Protein AF-A0A523M949-F1 (afdb_monomer_lite)

Foldseek 3Di:
DVLVVLVVVLVVQVVCVVVPNHGPLVSNLVSLVCCLVCCVVPVLVVVVVVLVVVVVVDDDPVVVVVSVVVNVVSVVSNVVSVVSNVVSVCVVVVPPD

Radius of gyration: 16.92 Å; chains: 1; bounding box: 32×26×53 Å

pLDDT: mean 88.95, std 10.42, range [44.06, 97.88]

Secondary structure (DSSP, 8-state):
-HHHHHHHHHHHHHHHHTTTPPP-HHHHHHHHHHHHHHIIIIIHHHHHHHHHHHHHTT--HHHHHHHHHHHHHHHHHHHHHHHHHHHHHHHHHH---

Structure (mmCIF, N/CA/C/O backbone):
data_AF-A0A523M949-F1
#
_entry.id   AF-A0A523M949-F1
#
loop_
_atom_site.group_PDB
_atom_site.id
_atom_site.type_symbol
_atom_site.label_atom_id
_atom_site.label_alt_id
_atom_site.label_comp_id
_atom_site.label_asym_id
_atom_site.label_entity_id
_atom_site.label_seq_id
_atom_site.pdbx_PDB_ins_code
_atom_site.Cartn_x
_atom_site.Cartn_y
_atom_site.Cartn_z
_atom_site.occupancy
_atom_site.B_iso_or_equiv
_atom_site.auth_seq_id
_atom_site.auth_comp_id
_atom_site.auth_asym_id
_atom_site.auth_atom_id
_atom_site.pdbx_PDB_model_num
ATOM 1 N N . MET A 1 1 ? -9.536 4.933 -10.562 1.00 58.59 1 MET A N 1
ATOM 2 C CA . MET A 1 1 ? -9.490 3.528 -10.088 1.00 58.59 1 MET A CA 1
ATOM 3 C C . MET A 1 1 ? -10.201 3.374 -8.747 1.00 58.59 1 MET A C 1
ATOM 5 O O . MET A 1 1 ? -10.214 4.326 -7.978 1.00 58.59 1 MET A O 1
ATOM 9 N N . ARG A 1 2 ? -10.776 2.194 -8.460 1.00 81.12 2 ARG A N 1
ATOM 10 C CA . ARG A 1 2 ? -11.479 1.905 -7.191 1.00 81.12 2 ARG A CA 1
ATOM 11 C C . ARG A 1 2 ? -10.544 1.942 -5.973 1.00 81.12 2 ARG A C 1
ATOM 13 O O . ARG A 1 2 ? -10.914 2.543 -4.973 1.00 81.12 2 ARG A O 1
ATOM 20 N N . LEU A 1 3 ? -9.315 1.432 -6.105 1.00 86.38 3 LEU A N 1
ATOM 21 C CA . LEU A 1 3 ? -8.297 1.463 -5.045 1.00 86.38 3 LEU A CA 1
ATOM 22 C C . LEU A 1 3 ? -7.967 2.894 -4.591 1.00 86.38 3 LEU A C 1
ATOM 24 O O . LEU A 1 3 ? -8.003 3.179 -3.405 1.00 86.38 3 LEU A O 1
ATOM 28 N N . ALA A 1 4 ? -7.786 3.831 -5.525 1.00 88.12 4 ALA A N 1
ATOM 29 C CA . ALA A 1 4 ? -7.525 5.235 -5.192 1.00 88.12 4 ALA A CA 1
ATOM 30 C C . ALA A 1 4 ? -8.660 5.906 -4.391 1.00 88.12 4 ALA A C 1
ATOM 32 O O . ALA A 1 4 ? -8.406 6.843 -3.643 1.00 88.12 4 ALA A O 1
ATOM 33 N N . ARG A 1 5 ? -9.918 5.457 -4.542 1.00 90.44 5 ARG A N 1
ATOM 34 C CA . ARG A 1 5 ? -11.017 5.944 -3.687 1.00 90.44 5 ARG A CA 1
ATOM 35 C C . ARG A 1 5 ? -10.869 5.416 -2.265 1.00 90.44 5 ARG A C 1
ATOM 37 O O . ARG A 1 5 ? -11.052 6.193 -1.343 1.00 90.44 5 ARG A O 1
ATOM 44 N N . VAL A 1 6 ? -10.521 4.140 -2.109 1.00 91.69 6 VAL A N 1
ATOM 45 C CA . VAL A 1 6 ? -10.292 3.518 -0.797 1.00 91.69 6 VAL A CA 1
ATOM 46 C C . VAL A 1 6 ? -9.098 4.157 -0.088 1.00 91.69 6 VAL A C 1
ATOM 48 O O . VAL A 1 6 ? -9.218 4.516 1.075 1.00 91.69 6 VAL A O 1
ATOM 51 N N . MET A 1 7 ? -7.998 4.412 -0.805 1.00 91.69 7 MET A N 1
ATOM 52 C CA . MET A 1 7 ? -6.819 5.077 -0.236 1.00 91.69 7 MET A CA 1
ATOM 53 C C . MET A 1 7 ? -7.124 6.483 0.291 1.00 91.69 7 MET A C 1
ATOM 55 O O . MET A 1 7 ? -6.600 6.855 1.329 1.00 91.69 7 MET A O 1
ATOM 59 N N . ARG A 1 8 ? -8.018 7.239 -0.362 1.00 93.50 8 ARG A N 1
ATOM 60 C CA . ARG A 1 8 ? -8.462 8.545 0.158 1.00 93.50 8 ARG A CA 1
ATOM 61 C C . ARG A 1 8 ? -9.281 8.442 1.441 1.00 93.50 8 ARG A C 1
ATOM 63 O O . ARG A 1 8 ? -9.259 9.362 2.246 1.00 93.50 8 ARG A O 1
ATOM 70 N N . VAL A 1 9 ? -10.040 7.358 1.612 1.00 90.50 9 VAL A N 1
ATOM 71 C CA . VAL A 1 9 ? -10.750 7.118 2.875 1.00 90.50 9 VAL A CA 1
ATOM 72 C C . VAL A 1 9 ? -9.744 6.738 3.958 1.00 90.50 9 VAL A C 1
ATOM 74 O O . VAL A 1 9 ? -9.803 7.306 5.036 1.00 90.50 9 VAL A O 1
ATOM 77 N N . LEU A 1 10 ? -8.780 5.861 3.650 1.00 90.25 10 LEU A N 1
ATOM 78 C CA . LEU A 1 10 ? -7.699 5.511 4.576 1.00 90.25 10 LEU A CA 1
ATOM 79 C C . LEU A 1 10 ? -6.929 6.748 5.052 1.00 90.25 10 LEU A C 1
ATOM 81 O O . LEU A 1 10 ? -6.723 6.907 6.246 1.00 90.25 10 LEU A O 1
ATOM 85 N N . GLU A 1 11 ? -6.534 7.622 4.125 1.00 90.88 11 GLU A N 1
ATOM 86 C CA . GLU A 1 11 ? -5.836 8.879 4.420 1.00 90.88 11 GLU A CA 1
ATOM 87 C C . GLU A 1 11 ? -6.650 9.756 5.377 1.00 90.88 11 GLU A C 1
ATOM 89 O O . GLU A 1 11 ? -6.147 10.137 6.427 1.00 90.88 11 GLU A O 1
ATOM 94 N N . ARG A 1 12 ? -7.946 9.956 5.095 1.00 89.06 12 ARG A N 1
ATOM 95 C CA . ARG A 1 12 ? -8.847 10.694 5.990 1.00 89.06 12 ARG A CA 1
ATOM 96 C C . ARG A 1 12 ? -8.914 10.086 7.395 1.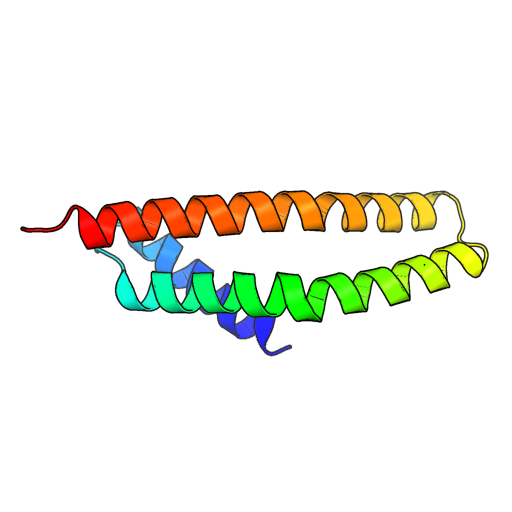00 89.06 12 ARG A C 1
ATOM 98 O O . ARG A 1 12 ? -8.871 10.828 8.368 1.00 89.06 12 ARG A O 1
ATOM 105 N N . GLU A 1 13 ? -9.080 8.769 7.516 1.00 87.50 13 GLU A N 1
ATOM 106 C CA . GLU A 1 13 ? -9.170 8.116 8.832 1.00 87.50 13 GLU A CA 1
ATOM 107 C C . GLU A 1 13 ? -7.843 8.199 9.604 1.00 87.50 13 GLU A C 1
ATOM 109 O O . GLU A 1 13 ? -7.840 8.358 10.823 1.00 87.50 13 GLU A O 1
ATOM 114 N N . VAL A 1 14 ? -6.708 8.138 8.901 1.00 84.88 14 VAL A N 1
ATOM 115 C CA . VAL A 1 14 ? -5.383 8.338 9.503 1.00 84.88 14 VAL A CA 1
ATOM 116 C C . VAL A 1 14 ? -5.190 9.785 9.957 1.00 84.88 14 VAL A C 1
ATOM 118 O O . VAL A 1 14 ? -4.632 10.006 11.028 1.00 84.88 14 VAL A O 1
ATOM 121 N N . ASP A 1 15 ? -5.688 10.768 9.211 1.00 86.38 15 ASP A N 1
ATOM 122 C CA . ASP A 1 15 ? -5.622 12.172 9.626 1.00 86.38 15 ASP A CA 1
ATOM 123 C C . ASP A 1 15 ? -6.412 12.424 10.922 1.00 86.38 15 ASP A C 1
ATOM 125 O O . ASP A 1 15 ? -5.972 13.205 11.769 1.00 86.38 15 ASP A O 1
ATOM 129 N N . LEU A 1 16 ? -7.541 11.728 11.122 1.00 82.69 16 LEU A N 1
ATOM 130 C CA . LEU A 1 16 ? -8.347 11.833 12.346 1.00 82.69 16 LEU A CA 1
ATOM 131 C C . LEU A 1 16 ? -7.589 11.356 13.596 1.00 82.69 16 LEU A C 1
ATOM 133 O O . LEU A 1 16 ? -7.682 12.007 14.637 1.00 82.69 16 LEU A O 1
ATOM 137 N N . LEU A 1 17 ? -6.742 10.322 13.483 1.00 75.88 17 LEU A N 1
ATOM 138 C CA . LEU A 1 17 ? -5.851 9.903 14.580 1.00 75.88 17 LEU A CA 1
ATOM 139 C C . LEU A 1 17 ? -4.958 11.049 15.079 1.00 75.88 17 LEU A C 1
ATOM 141 O O . LEU A 1 17 ? -4.654 11.123 16.269 1.00 75.88 17 LEU A O 1
ATOM 145 N N . GLY A 1 18 ? -4.521 11.937 14.180 1.00 69.81 18 GLY A N 1
ATOM 146 C CA . GLY A 1 18 ? -3.603 13.033 14.492 1.00 69.81 18 GLY A CA 1
ATOM 147 C C . GLY A 1 18 ? -4.224 14.176 15.302 1.00 69.81 18 GLY A C 1
ATOM 148 O O . GLY A 1 18 ? -3.487 14.952 15.910 1.00 69.81 18 GLY A O 1
ATOM 149 N N . VAL A 1 19 ? -5.556 14.280 15.336 1.00 76.69 19 VAL A N 1
ATOM 150 C CA . VAL A 1 19 ? -6.293 15.356 16.026 1.00 76.69 19 VAL A CA 1
ATOM 151 C C . VAL A 1 19 ? -6.934 14.924 17.349 1.00 76.69 19 VAL A C 1
ATOM 153 O O . VAL A 1 19 ? -7.549 15.747 18.022 1.00 76.69 19 VAL A O 1
ATOM 156 N N . GLY A 1 20 ? -6.734 13.673 17.776 1.00 64.94 20 GLY A N 1
ATOM 157 C CA . GLY A 1 20 ? -7.229 13.159 19.059 1.00 64.94 20 GLY A CA 1
ATOM 158 C C . GLY A 1 20 ? -8.684 12.682 19.039 1.00 64.94 20 GLY A C 1
ATOM 159 O O . GLY A 1 20 ? -9.163 12.188 20.059 1.00 64.94 20 GLY A O 1
ATOM 160 N N . ASP A 1 21 ? -9.358 12.767 17.888 1.00 66.50 21 ASP A N 1
ATOM 161 C CA . ASP A 1 21 ? -10.579 12.006 17.635 1.00 66.50 21 ASP A CA 1
ATOM 162 C C . ASP A 1 21 ? -10.181 10.558 17.323 1.00 66.50 21 ASP A C 1
ATOM 164 O O . ASP A 1 21 ? -9.358 10.287 16.448 1.00 66.50 21 ASP A O 1
ATOM 168 N N . GLY A 1 22 ? -10.738 9.603 18.069 1.00 71.19 22 GLY A N 1
ATOM 169 C CA . GLY A 1 22 ? -10.519 8.187 17.783 1.00 71.19 22 GLY A CA 1
ATOM 170 C C . GLY A 1 22 ? -11.091 7.853 16.401 1.00 71.19 22 GLY A C 1
ATOM 171 O O . GLY A 1 22 ? -12.276 8.114 16.179 1.00 71.19 22 GLY A O 1
ATOM 172 N N . PRO A 1 23 ? -10.304 7.298 15.463 1.00 78.94 23 PRO A N 1
ATOM 173 C CA . PRO A 1 23 ? -10.835 6.883 14.174 1.00 78.94 23 PRO A CA 1
ATOM 174 C C . PRO A 1 23 ? -11.813 5.723 14.361 1.00 78.94 23 PRO A C 1
ATOM 176 O O . PRO A 1 23 ? -11.803 5.019 15.376 1.00 78.94 23 PRO A O 1
ATOM 179 N N . ASP A 1 24 ? -12.612 5.460 13.333 1.00 86.50 24 ASP A N 1
ATOM 180 C CA . ASP A 1 24 ? -13.407 4.239 13.280 1.00 86.50 24 ASP A CA 1
ATOM 181 C C . ASP A 1 24 ? -12.464 3.043 13.036 1.00 86.50 24 ASP A C 1
ATOM 183 O O . ASP A 1 24 ? -12.112 2.710 11.902 1.00 86.50 24 ASP A O 1
ATOM 187 N N . TYR A 1 25 ? -11.978 2.427 14.121 1.00 84.94 25 TYR A N 1
ATOM 188 C CA . TYR A 1 25 ? -11.048 1.294 14.061 1.00 84.94 25 TYR A CA 1
ATOM 189 C C . TYR A 1 25 ? -11.602 0.091 13.275 1.00 84.94 25 TYR A C 1
ATOM 191 O O . TYR A 1 25 ? -10.848 -0.470 12.476 1.00 84.94 25 TYR A O 1
ATOM 199 N N . PRO A 1 26 ? -12.885 -0.304 13.419 1.00 88.88 26 PRO A N 1
ATOM 200 C CA . PRO A 1 26 ? -13.496 -1.296 12.534 1.00 88.88 26 PRO A CA 1
ATOM 201 C C . PRO A 1 26 ? -13.445 -0.916 11.047 1.00 88.88 26 PRO A C 1
ATOM 203 O O . PRO A 1 26 ? -13.117 -1.761 10.208 1.00 88.88 26 PRO A O 1
ATOM 206 N N . LEU A 1 27 ? -13.728 0.344 10.697 1.00 89.88 27 LEU A N 1
ATOM 207 C CA . LEU A 1 27 ? -13.617 0.823 9.317 1.00 89.88 27 LEU A CA 1
ATOM 208 C C . LEU A 1 27 ? -12.165 0.784 8.822 1.00 89.88 27 LEU A C 1
ATOM 210 O O . LEU A 1 27 ? -11.911 0.306 7.715 1.00 89.88 27 LEU A O 1
ATOM 214 N N . LEU A 1 28 ? -11.210 1.239 9.636 1.00 89.88 28 LEU A N 1
ATOM 215 C CA . LEU A 1 28 ? -9.779 1.165 9.337 1.00 89.88 28 LEU A CA 1
ATOM 216 C C . LEU A 1 28 ? -9.331 -0.280 9.087 1.00 89.88 28 LEU A C 1
ATOM 218 O O . LEU A 1 28 ? -8.652 -0.537 8.092 1.00 89.88 28 LEU A O 1
ATOM 222 N N . ALA A 1 29 ? -9.750 -1.226 9.930 1.00 90.81 29 ALA A N 1
ATOM 223 C CA . ALA A 1 29 ? -9.453 -2.647 9.758 1.00 90.81 29 ALA A CA 1
ATOM 224 C C . ALA A 1 29 ? -9.993 -3.170 8.419 1.00 90.81 29 ALA A C 1
ATOM 226 O O . ALA A 1 29 ? -9.246 -3.761 7.638 1.00 90.81 29 ALA A O 1
ATOM 227 N N . ALA A 1 30 ? -11.257 -2.877 8.094 1.00 92.44 30 ALA A N 1
ATOM 228 C CA . ALA A 1 30 ? -11.876 -3.300 6.839 1.00 92.44 30 ALA A CA 1
ATOM 229 C C . ALA A 1 30 ? -11.188 -2.697 5.600 1.00 92.44 30 ALA A C 1
ATOM 231 O O . ALA A 1 30 ? -11.014 -3.373 4.582 1.00 92.44 30 ALA A O 1
ATOM 232 N N . ILE A 1 31 ? -10.778 -1.429 5.677 1.00 93.06 31 ILE A N 1
ATOM 233 C CA . ILE A 1 31 ? -10.049 -0.745 4.605 1.00 93.06 31 ILE A CA 1
ATOM 234 C C . ILE A 1 31 ? -8.675 -1.383 4.393 1.00 93.06 31 ILE A C 1
ATOM 236 O O . ILE A 1 31 ? -8.315 -1.687 3.254 1.00 93.06 31 ILE A O 1
ATOM 240 N N . VAL A 1 32 ? -7.910 -1.587 5.467 1.00 92.81 32 VAL A N 1
ATOM 241 C CA . VAL A 1 32 ? -6.559 -2.157 5.390 1.00 92.81 32 VAL A CA 1
ATOM 242 C C . VAL A 1 32 ? -6.609 -3.615 4.934 1.00 92.81 32 VAL A C 1
ATOM 244 O O . VAL A 1 32 ? -5.791 -4.004 4.098 1.00 92.81 32 VAL A O 1
ATOM 247 N N . GLU A 1 33 ? -7.597 -4.393 5.387 1.00 93.12 33 GLU A N 1
ATOM 248 C CA . GLU A 1 33 ? -7.857 -5.741 4.872 1.00 93.12 33 GLU A CA 1
ATOM 249 C C . GLU A 1 33 ? -8.101 -5.699 3.364 1.00 93.12 33 GLU A C 1
ATOM 251 O O . GLU A 1 33 ? -7.392 -6.359 2.609 1.00 93.12 33 GLU A O 1
ATOM 256 N N . TYR A 1 34 ? -9.036 -4.862 2.903 1.00 92.88 34 TYR A N 1
ATOM 257 C CA . TYR A 1 34 ? -9.332 -4.737 1.477 1.00 92.88 34 TYR A CA 1
ATOM 258 C C . TYR A 1 34 ? -8.086 -4.378 0.661 1.00 92.88 34 TYR A C 1
ATOM 260 O O . TYR A 1 34 ? -7.842 -4.988 -0.383 1.00 92.88 34 TYR A O 1
ATOM 268 N N . VAL A 1 35 ? -7.301 -3.392 1.115 1.00 91.88 35 VAL A N 1
ATOM 269 C CA . VAL A 1 35 ? -6.073 -2.973 0.427 1.00 91.88 35 VAL A CA 1
ATOM 270 C C . VAL A 1 35 ? -5.104 -4.145 0.340 1.00 91.88 35 VAL A C 1
ATOM 272 O O . VAL A 1 35 ? -4.636 -4.428 -0.757 1.00 91.88 35 VAL A O 1
ATOM 275 N N . ARG A 1 36 ? -4.866 -4.871 1.437 1.00 91.88 36 ARG A N 1
ATOM 276 C CA . ARG A 1 36 ? -3.963 -6.026 1.456 1.00 91.88 36 ARG A CA 1
ATOM 277 C C . ARG A 1 36 ? -4.444 -7.135 0.524 1.00 91.88 36 ARG A C 1
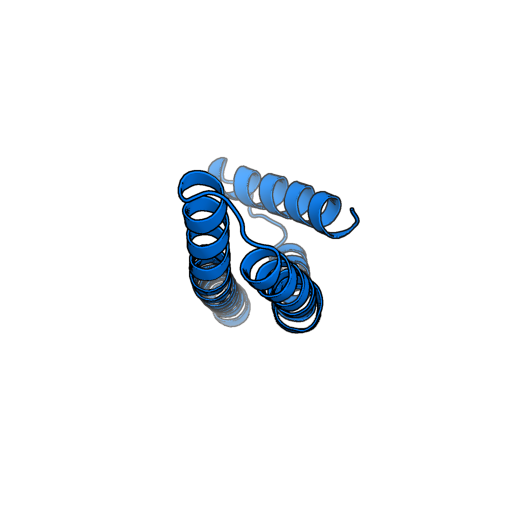ATOM 279 O O . ARG A 1 36 ? -3.700 -7.569 -0.347 1.00 91.88 36 ARG A O 1
ATOM 286 N N . THR A 1 37 ? -5.692 -7.583 0.654 1.00 92.25 37 THR A N 1
ATOM 287 C CA . THR A 1 37 ? -6.201 -8.711 -0.139 1.00 92.25 37 THR A CA 1
ATOM 288 C C . THR A 1 37 ? -6.241 -8.373 -1.625 1.00 92.25 37 THR A C 1
ATOM 290 O O . THR A 1 37 ? -5.800 -9.165 -2.455 1.00 92.25 37 THR A O 1
ATOM 293 N N . TYR A 1 38 ? -6.763 -7.198 -1.986 1.00 92.88 38 TYR A N 1
ATOM 294 C CA . TYR A 1 38 ? -6.895 -6.815 -3.388 1.00 92.88 38 TYR A CA 1
ATOM 295 C C . TYR A 1 38 ? -5.548 -6.434 -4.012 1.00 92.88 38 TYR A C 1
ATOM 297 O O . TYR A 1 38 ? -5.268 -6.842 -5.143 1.00 92.88 38 TYR A O 1
ATOM 305 N N . ALA A 1 39 ? -4.712 -5.651 -3.320 1.00 91.88 39 ALA A N 1
ATOM 306 C CA . ALA A 1 39 ? -3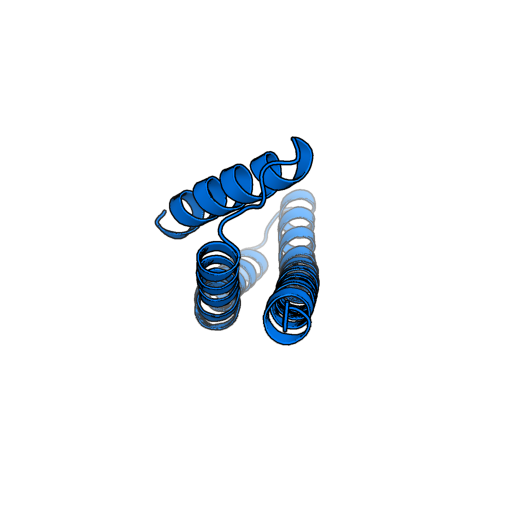.448 -5.205 -3.893 1.00 91.88 39 ALA A CA 1
ATOM 307 C C . ALA A 1 39 ? -2.482 -6.379 -4.091 1.00 91.88 39 ALA A C 1
ATOM 309 O O . ALA A 1 39 ? -1.967 -6.554 -5.195 1.00 91.88 39 ALA A O 1
ATOM 310 N N . ASP A 1 40 ? -2.331 -7.231 -3.074 1.00 92.00 40 ASP A N 1
ATOM 311 C CA . ASP A 1 40 ? -1.363 -8.329 -3.087 1.00 92.00 40 ASP A CA 1
ATOM 312 C C . ASP A 1 40 ? -1.784 -9.462 -4.029 1.00 92.00 40 ASP A C 1
ATOM 314 O O . ASP A 1 40 ? -0.941 -10.045 -4.708 1.00 92.00 40 ASP A O 1
ATOM 318 N N . ALA A 1 41 ? -3.083 -9.781 -4.097 1.00 91.81 41 ALA A N 1
ATOM 319 C CA . ALA A 1 41 ? -3.562 -10.903 -4.906 1.00 91.81 41 ALA A CA 1
ATOM 320 C C . ALA A 1 41 ? -3.901 -10.520 -6.354 1.00 91.81 41 ALA A C 1
ATOM 322 O O . ALA A 1 41 ? -3.894 -11.386 -7.231 1.00 91.81 41 ALA A O 1
ATOM 323 N N . VAL A 1 42 ? -4.235 -9.250 -6.620 1.00 92.56 42 VAL A N 1
ATOM 324 C CA . VAL A 1 42 ? -4.760 -8.827 -7.929 1.00 92.56 42 VAL A CA 1
ATOM 325 C C . VAL A 1 42 ? -3.945 -7.696 -8.540 1.00 92.56 42 VAL A C 1
ATOM 327 O O . VAL A 1 42 ? -3.479 -7.835 -9.672 1.00 92.56 42 VAL A O 1
ATOM 330 N N . HIS A 1 43 ? -3.775 -6.576 -7.837 1.00 91.50 43 HIS A N 1
ATOM 331 C CA . HIS A 1 43 ? -3.166 -5.379 -8.424 1.00 91.50 43 HIS A CA 1
ATOM 332 C C . HIS A 1 43 ? -1.679 -5.566 -8.745 1.00 91.50 43 HIS A C 1
ATOM 334 O O . HIS A 1 43 ? -1.321 -5.462 -9.918 1.00 91.50 43 HIS A O 1
ATOM 340 N N . HIS A 1 44 ? -0.847 -5.893 -7.749 1.00 93.94 44 HIS A N 1
ATOM 341 C CA . HIS A 1 44 ? 0.597 -6.053 -7.941 1.00 93.94 44 HIS A CA 1
ATOM 342 C C . HIS A 1 44 ? 0.910 -7.161 -8.959 1.00 93.94 44 HIS A C 1
ATOM 344 O O . HIS A 1 44 ? 1.590 -6.868 -9.939 1.00 93.94 44 HIS A O 1
ATOM 350 N N . PRO A 1 45 ? 0.304 -8.369 -8.894 1.00 95.31 45 PRO A N 1
ATOM 351 C CA . PRO A 1 45 ? 0.564 -9.403 -9.901 1.00 95.31 45 PRO A CA 1
ATOM 352 C C . PRO A 1 45 ? 0.160 -9.004 -11.328 1.00 95.31 45 PRO A C 1
ATOM 354 O O . PRO A 1 45 ? 0.679 -9.549 -12.305 1.00 95.31 45 PRO A O 1
ATOM 357 N N . THR A 1 46 ? -0.806 -8.092 -11.474 1.00 94.88 46 THR A N 1
ATOM 358 C CA . THR A 1 46 ? -1.193 -7.557 -12.785 1.00 94.88 46 THR A CA 1
ATOM 359 C C . THR A 1 46 ? -0.149 -6.570 -13.298 1.00 94.88 46 THR A C 1
ATOM 361 O O . THR A 1 46 ? 0.241 -6.655 -14.463 1.00 94.88 46 THR A O 1
ATOM 364 N N . GLU A 1 47 ? 0.321 -5.658 -12.447 1.00 95.50 47 GLU A N 1
ATOM 365 C CA . GLU A 1 47 ? 1.372 -4.697 -12.791 1.00 95.50 47 GLU A CA 1
ATOM 366 C C . GLU A 1 47 ? 2.704 -5.387 -13.088 1.00 95.50 47 GLU A C 1
ATOM 368 O O . GLU A 1 47 ? 3.333 -5.061 -14.091 1.00 95.50 47 GLU A O 1
ATOM 373 N N . ASP A 1 48 ? 3.075 -6.412 -12.322 1.00 95.94 48 ASP A N 1
ATOM 374 C CA . ASP A 1 48 ? 4.304 -7.187 -12.520 1.00 95.94 48 ASP A CA 1
ATOM 375 C C . ASP A 1 48 ? 4.374 -7.808 -13.915 1.00 95.94 48 ASP A C 1
ATOM 377 O O . ASP A 1 48 ? 5.405 -7.743 -14.582 1.00 95.94 48 ASP A O 1
ATOM 381 N N . LYS A 1 49 ? 3.255 -8.345 -14.418 1.00 96.81 49 LYS A N 1
ATOM 382 C CA . LYS A 1 49 ? 3.171 -8.879 -15.790 1.00 96.81 49 LYS A CA 1
ATOM 383 C C . LYS A 1 49 ? 3.339 -7.788 -16.846 1.00 96.81 49 LYS A C 1
ATOM 385 O O . LYS A 1 49 ? 3.901 -8.033 -17.915 1.00 96.81 49 LYS A O 1
ATOM 390 N N . VAL A 1 50 ? 2.825 -6.586 -16.582 1.00 96.00 50 VAL A N 1
ATOM 391 C CA . VAL A 1 50 ? 3.003 -5.436 -17.478 1.00 96.00 50 VAL A CA 1
ATOM 392 C C . VAL A 1 50 ? 4.461 -4.983 -17.459 1.00 96.00 50 VAL A C 1
ATOM 394 O O . VAL A 1 50 ? 5.035 -4.775 -18.528 1.00 96.00 50 VAL A O 1
ATOM 397 N N . PHE A 1 51 ? 5.071 -4.886 -16.279 1.00 96.44 51 PHE A N 1
ATOM 398 C CA . PHE A 1 51 ? 6.476 -4.538 -16.102 1.00 96.44 51 PHE A CA 1
ATOM 399 C C . PHE A 1 51 ? 7.407 -5.542 -16.774 1.00 96.44 51 PHE A C 1
ATOM 401 O O . PHE A 1 51 ? 8.279 -5.125 -17.534 1.00 96.44 51 PHE A O 1
ATOM 408 N N . ASP A 1 52 ? 7.166 -6.841 -16.607 1.00 95.94 52 ASP 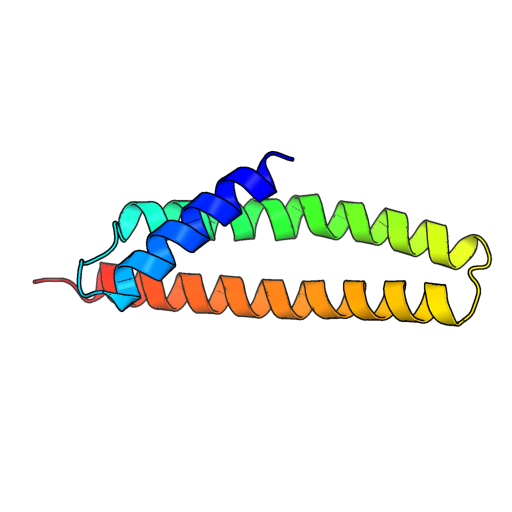A N 1
ATOM 409 C CA . ASP A 1 52 ? 7.910 -7.893 -17.297 1.00 95.94 52 ASP A CA 1
ATOM 410 C C . ASP A 1 52 ? 7.843 -7.711 -18.820 1.00 95.94 52 ASP A C 1
ATOM 412 O O . ASP A 1 52 ? 8.866 -7.641 -19.508 1.00 95.94 52 ASP A O 1
ATOM 416 N N . ARG A 1 53 ? 6.641 -7.490 -19.364 1.00 96.31 53 ARG A N 1
ATOM 417 C CA . ARG A 1 53 ? 6.475 -7.226 -20.798 1.00 96.31 53 ARG A CA 1
ATOM 418 C C . ARG A 1 53 ? 7.184 -5.950 -21.252 1.00 96.31 53 ARG A C 1
ATOM 420 O O . ARG A 1 53 ? 7.681 -5.912 -22.378 1.00 96.31 53 ARG A O 1
ATOM 427 N N . LEU A 1 54 ? 7.203 -4.898 -20.436 1.00 96.12 54 LEU A N 1
ATOM 428 C CA . LEU A 1 54 ? 7.915 -3.661 -20.759 1.00 96.12 54 LEU A CA 1
ATOM 429 C C . LEU A 1 54 ? 9.427 -3.900 -20.804 1.00 96.12 54 LEU A C 1
ATOM 431 O O . LEU A 1 54 ? 10.059 -3.504 -21.781 1.00 96.12 54 LEU A O 1
ATOM 435 N N . LEU A 1 55 ? 9.995 -4.618 -19.831 1.00 95.88 55 LEU A N 1
ATOM 436 C CA . LEU A 1 55 ? 11.421 -4.965 -19.808 1.00 95.88 55 LEU A CA 1
ATOM 437 C C . LEU A 1 55 ? 11.854 -5.715 -21.079 1.00 95.88 55 LEU A C 1
ATOM 439 O O . LEU A 1 55 ? 12.900 -5.400 -21.650 1.00 95.88 55 LEU A O 1
ATOM 443 N N . HIS A 1 56 ? 11.012 -6.619 -21.584 1.00 95.88 56 HIS A N 1
ATOM 444 C CA . HIS A 1 56 ? 11.254 -7.358 -22.828 1.00 95.88 56 HIS A CA 1
ATOM 445 C C . HIS A 1 56 ? 11.149 -6.508 -24.109 1.00 95.88 56 HIS A C 1
ATOM 447 O O . HIS A 1 56 ? 11.654 -6.913 -25.153 1.00 95.88 56 HIS A O 1
ATOM 453 N N . LYS A 1 57 ? 10.518 -5.325 -24.063 1.00 94.62 57 LYS A N 1
ATOM 454 C CA . LYS A 1 57 ? 10.355 -4.432 -25.228 1.00 94.62 57 LYS A CA 1
ATOM 455 C C . LYS A 1 57 ? 11.543 -3.500 -25.488 1.00 94.62 57 LYS A C 1
ATOM 457 O O . LYS A 1 57 ? 11.496 -2.735 -26.446 1.00 94.62 57 LYS A O 1
ATOM 462 N N . GLY A 1 58 ? 12.600 -3.569 -24.677 1.00 89.94 58 GLY A N 1
ATOM 463 C CA . GLY A 1 58 ? 13.827 -2.803 -24.911 1.00 89.94 58 GLY A CA 1
ATOM 464 C C . GLY A 1 58 ? 13.781 -1.363 -24.393 1.00 89.94 58 GLY A C 1
ATOM 465 O O . GLY A 1 58 ? 14.219 -0.450 -25.085 1.00 89.94 58 GLY A O 1
ATOM 466 N N . LEU A 1 59 ? 13.281 -1.165 -23.169 1.00 96.56 59 LEU A N 1
ATOM 467 C CA . LEU A 1 59 ? 13.286 0.130 -22.473 1.00 96.56 59 LEU A CA 1
ATOM 468 C C . LEU A 1 59 ? 14.679 0.776 -22.403 1.00 96.56 59 LEU A C 1
ATOM 470 O O . LEU A 1 59 ? 15.692 0.085 -22.208 1.00 96.56 59 LEU A O 1
ATOM 474 N N . ILE A 1 60 ? 14.732 2.109 -22.431 1.00 97.88 60 ILE A N 1
ATOM 475 C CA . ILE A 1 60 ? 15.978 2.838 -22.151 1.00 97.88 60 ILE A CA 1
ATOM 476 C C . ILE A 1 60 ? 16.380 2.668 -20.670 1.00 97.88 60 ILE A C 1
ATOM 478 O O . ILE A 1 60 ? 15.541 2.308 -19.837 1.00 97.88 60 ILE A O 1
ATOM 482 N N . PRO A 1 61 ? 17.649 2.916 -20.285 1.00 97.56 61 PRO A N 1
ATOM 483 C CA . PRO A 1 61 ? 18.104 2.701 -18.907 1.00 97.56 61 PRO A CA 1
ATOM 484 C C . PRO A 1 61 ? 17.267 3.422 -17.839 1.00 97.56 61 PRO A C 1
ATOM 486 O O . PRO A 1 61 ? 16.960 2.831 -16.806 1.00 97.56 61 PRO A O 1
ATOM 489 N N . ALA A 1 62 ? 16.844 4.662 -18.106 1.00 97.44 62 ALA A N 1
ATOM 490 C CA . ALA A 1 62 ? 16.018 5.439 -17.180 1.00 97.44 62 ALA A CA 1
ATOM 491 C C . ALA A 1 62 ? 14.641 4.795 -16.934 1.00 97.44 62 ALA A C 1
ATOM 493 O O . ALA A 1 62 ? 14.196 4.690 -15.796 1.00 97.44 62 ALA A O 1
ATOM 494 N N . GLU A 1 63 ? 13.989 4.296 -17.983 1.00 97.12 63 GLU A N 1
ATOM 495 C CA . GLU A 1 63 ? 12.701 3.601 -17.876 1.00 97.12 63 GLU A CA 1
ATOM 496 C C . GLU A 1 63 ? 12.846 2.269 -17.131 1.00 97.12 63 GLU A C 1
ATOM 498 O O . GLU A 1 63 ? 12.037 1.951 -16.261 1.00 97.12 63 GLU A O 1
ATOM 503 N N . ARG A 1 64 ? 13.918 1.514 -17.410 1.00 97.31 64 ARG A N 1
ATOM 504 C CA . ARG A 1 64 ? 14.260 0.289 -16.671 1.00 97.31 64 ARG A CA 1
ATOM 505 C C . ARG A 1 64 ? 14.409 0.552 -15.177 1.00 97.31 64 ARG A C 1
ATOM 507 O O . ARG A 1 64 ? 13.882 -0.208 -14.370 1.00 97.31 64 ARG A O 1
ATOM 514 N N . HIS A 1 65 ? 15.097 1.633 -14.816 1.00 97.31 65 HIS A N 1
ATOM 515 C CA . HIS A 1 65 ? 15.254 2.030 -13.422 1.00 97.31 65 HIS A CA 1
ATOM 516 C C . HIS A 1 65 ? 13.901 2.303 -12.752 1.00 97.31 65 HIS A C 1
ATOM 518 O O . HIS A 1 65 ? 13.658 1.808 -11.654 1.00 97.31 65 HIS A O 1
ATOM 524 N N . VAL A 1 66 ? 12.990 3.010 -13.432 1.00 96.88 66 VAL A N 1
ATOM 525 C CA . VAL A 1 66 ? 11.629 3.249 -12.923 1.00 96.88 66 VAL A CA 1
ATOM 526 C C . VAL A 1 66 ? 10.871 1.936 -12.718 1.00 96.88 66 VAL A C 1
ATOM 528 O O . VAL A 1 66 ? 10.210 1.782 -11.693 1.00 96.88 66 VAL A O 1
ATOM 531 N N . VAL A 1 67 ? 10.974 0.978 -13.642 1.00 96.81 67 VAL A N 1
ATOM 532 C CA . VAL A 1 67 ? 10.324 -0.334 -13.486 1.00 96.81 67 VAL A CA 1
ATOM 533 C C . VAL A 1 67 ? 10.842 -1.064 -12.245 1.00 96.81 67 VAL A C 1
ATOM 535 O O . VAL A 1 67 ? 10.046 -1.452 -11.394 1.00 96.81 67 VAL A O 1
ATOM 538 N N . TYR A 1 68 ? 12.162 -1.196 -12.091 1.00 96.31 68 TYR A N 1
ATOM 539 C CA . TYR A 1 68 ? 12.741 -1.883 -10.932 1.00 96.31 68 TYR A CA 1
ATOM 540 C C . TYR A 1 68 ? 12.432 -1.184 -9.606 1.00 96.31 68 TYR A C 1
ATOM 542 O O . TYR A 1 68 ? 12.175 -1.856 -8.609 1.00 96.31 68 TYR A O 1
ATOM 550 N N . LEU A 1 69 ? 12.394 0.151 -9.596 1.00 96.38 69 LEU A N 1
ATOM 551 C CA . LEU A 1 69 ? 11.978 0.913 -8.423 1.00 96.38 69 LEU A CA 1
ATOM 552 C C . LEU A 1 69 ? 10.533 0.585 -8.020 1.00 96.38 69 LEU A C 1
ATOM 554 O O . LEU A 1 69 ? 10.255 0.418 -6.837 1.00 96.38 69 LEU A O 1
ATOM 558 N N . ASN A 1 70 ? 9.609 0.484 -8.980 1.00 95.06 70 ASN A N 1
ATOM 559 C CA . ASN A 1 70 ? 8.212 0.154 -8.680 1.00 95.06 70 ASN A CA 1
ATOM 560 C C . ASN A 1 70 ? 8.041 -1.299 -8.214 1.00 95.06 70 ASN A C 1
ATOM 562 O O . ASN A 1 70 ? 7.320 -1.524 -7.247 1.00 95.06 70 ASN A O 1
ATOM 566 N N . LEU A 1 71 ? 8.765 -2.253 -8.811 1.00 94.62 71 LEU A N 1
ATOM 567 C CA . LEU A 1 71 ? 8.791 -3.644 -8.335 1.00 94.62 71 LEU A CA 1
ATOM 568 C C . LEU A 1 71 ? 9.278 -3.740 -6.876 1.00 94.62 71 LEU A C 1
ATOM 570 O O . LEU A 1 71 ? 8.725 -4.496 -6.079 1.00 94.62 71 LEU A O 1
ATOM 574 N N . GLY A 1 72 ? 10.285 -2.943 -6.500 1.00 94.62 72 GLY A N 1
ATOM 575 C CA . GLY A 1 72 ? 10.748 -2.848 -5.110 1.00 94.62 72 GLY A CA 1
ATOM 576 C C . GLY A 1 72 ? 9.676 -2.295 -4.165 1.00 94.62 72 GLY A C 1
ATOM 577 O O . GLY A 1 72 ? 9.428 -2.867 -3.102 1.00 94.62 72 GLY A O 1
ATOM 578 N N . LYS A 1 73 ? 8.971 -1.236 -4.586 1.00 93.62 73 LYS A N 1
ATOM 579 C CA . LYS A 1 73 ? 7.895 -0.610 -3.800 1.00 93.62 73 LYS A CA 1
ATOM 580 C C . LYS A 1 73 ? 6.741 -1.554 -3.485 1.00 93.62 73 LYS A C 1
ATOM 582 O O . LYS A 1 73 ? 6.132 -1.411 -2.429 1.00 93.62 73 LYS A O 1
ATOM 587 N N . HIS A 1 74 ? 6.428 -2.520 -4.349 1.00 93.56 74 HIS A N 1
ATOM 588 C CA . HIS A 1 74 ? 5.380 -3.500 -4.041 1.00 93.56 74 HIS A CA 1
ATOM 589 C C . HIS A 1 74 ? 5.699 -4.287 -2.764 1.00 93.56 74 HIS A C 1
ATOM 591 O O . HIS A 1 74 ? 4.819 -4.464 -1.925 1.00 93.56 74 HIS A O 1
ATOM 597 N N . GLN A 1 75 ? 6.959 -4.688 -2.562 1.00 90.69 75 GLN A N 1
ATOM 598 C CA . GLN A 1 75 ? 7.380 -5.392 -1.342 1.00 90.69 75 GLN A CA 1
ATOM 599 C C . GLN A 1 75 ? 7.296 -4.498 -0.101 1.00 90.69 75 GLN A C 1
ATOM 601 O O . GLN A 1 75 ? 6.854 -4.947 0.958 1.00 90.69 75 GLN A O 1
ATOM 606 N N . GLU A 1 76 ? 7.667 -3.225 -0.236 1.00 94.62 76 GLU A N 1
ATOM 607 C CA . GLU A 1 76 ? 7.541 -2.238 0.842 1.00 94.62 76 GLU A CA 1
ATOM 608 C C . GLU A 1 76 ? 6.071 -2.047 1.243 1.00 94.62 76 GLU A C 1
ATOM 610 O O . GLU A 1 76 ? 5.727 -2.140 2.421 1.00 94.62 76 GLU A O 1
ATOM 615 N N . ILE A 1 77 ? 5.174 -1.864 0.268 1.00 92.12 77 ILE A N 1
ATOM 616 C CA . ILE A 1 77 ? 3.733 -1.690 0.505 1.00 92.12 77 ILE A CA 1
ATOM 617 C C . ILE A 1 77 ? 3.131 -2.928 1.186 1.00 92.12 77 ILE A C 1
ATOM 619 O O . ILE A 1 77 ? 2.350 -2.790 2.132 1.00 92.12 77 ILE A O 1
ATOM 623 N N . ILE A 1 78 ? 3.522 -4.136 0.769 1.00 92.88 78 ILE A N 1
ATOM 624 C CA . ILE A 1 78 ? 3.104 -5.391 1.415 1.00 92.88 78 ILE A CA 1
ATOM 625 C C . ILE A 1 78 ? 3.529 -5.411 2.890 1.00 92.88 78 ILE A C 1
ATOM 627 O O . ILE A 1 78 ? 2.738 -5.752 3.772 1.00 92.88 78 ILE A O 1
ATOM 631 N N . ALA A 1 79 ? 4.774 -5.035 3.188 1.00 93.75 79 ALA A N 1
ATOM 632 C CA . ALA A 1 79 ? 5.271 -5.002 4.560 1.00 93.75 79 ALA A CA 1
ATOM 633 C C . ALA A 1 79 ? 4.518 -3.967 5.416 1.00 93.75 79 ALA A C 1
ATOM 635 O O . ALA A 1 79 ? 4.087 -4.278 6.530 1.00 93.75 79 ALA A O 1
ATOM 636 N N . HIS A 1 80 ? 4.304 -2.760 4.886 1.00 93.38 80 HIS A N 1
ATOM 637 C CA . HIS A 1 80 ? 3.605 -1.687 5.593 1.00 93.38 80 HIS A CA 1
ATOM 638 C C . HIS A 1 80 ? 2.140 -2.022 5.881 1.00 93.38 80 HIS A C 1
ATOM 640 O O . HIS A 1 80 ? 1.681 -1.823 7.004 1.00 93.38 80 HIS A O 1
ATOM 646 N N . THR A 1 81 ? 1.414 -2.573 4.908 1.00 92.31 81 THR A N 1
ATOM 647 C CA . THR A 1 81 ? -0.003 -2.937 5.080 1.00 92.31 81 THR A CA 1
ATOM 648 C C . THR A 1 81 ? -0.187 -4.095 6.061 1.00 92.31 81 THR A C 1
ATOM 650 O O . THR A 1 81 ? -1.108 -4.062 6.876 1.00 92.31 81 THR A O 1
ATOM 653 N N . ARG A 1 82 ? 0.720 -5.084 6.068 1.00 92.81 82 ARG A N 1
ATOM 654 C CA . ARG A 1 82 ? 0.727 -6.161 7.075 1.00 92.81 82 ARG A CA 1
ATOM 655 C C . ARG A 1 82 ? 0.972 -5.638 8.483 1.00 92.81 82 ARG A C 1
ATOM 657 O O . ARG A 1 82 ? 0.258 -6.032 9.401 1.00 92.81 82 ARG A O 1
ATOM 664 N N . LYS A 1 83 ? 1.960 -4.753 8.647 1.00 93.81 83 LYS A N 1
ATOM 665 C CA . LYS A 1 83 ? 2.245 -4.136 9.944 1.00 93.81 83 LYS A CA 1
ATOM 666 C C . LYS A 1 83 ? 1.044 -3.328 10.436 1.00 93.81 83 LY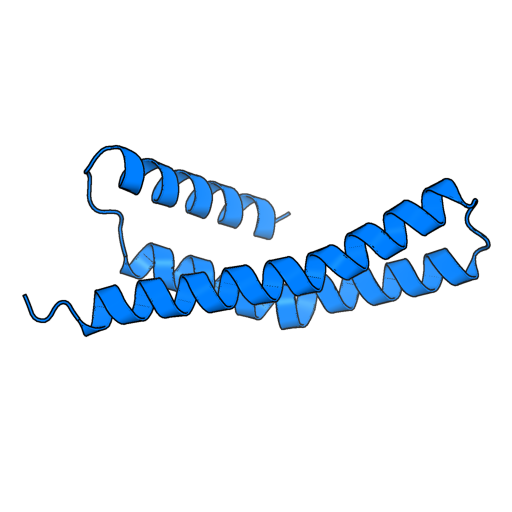S A C 1
ATOM 668 O O . LYS A 1 83 ? 0.587 -3.560 11.547 1.00 93.81 83 LYS A O 1
ATOM 673 N N . LEU A 1 84 ? 0.510 -2.441 9.594 1.00 91.50 84 LEU A N 1
ATOM 674 C CA . LEU A 1 84 ? -0.631 -1.595 9.943 1.00 91.50 84 LEU A CA 1
ATOM 675 C C . LEU A 1 84 ? -1.850 -2.426 10.358 1.00 91.50 84 LEU A C 1
ATOM 677 O O . LEU A 1 84 ? -2.486 -2.121 11.359 1.00 91.50 84 LEU A O 1
ATOM 681 N N . HIS A 1 85 ? -2.143 -3.505 9.632 1.00 91.75 85 HIS A N 1
ATOM 682 C CA . HIS A 1 85 ? -3.211 -4.423 10.013 1.00 91.75 85 HIS A CA 1
ATOM 683 C C . HIS A 1 85 ? -2.973 -5.048 11.395 1.00 91.75 85 HIS A C 1
ATOM 685 O O . HIS A 1 85 ? -3.880 -5.073 12.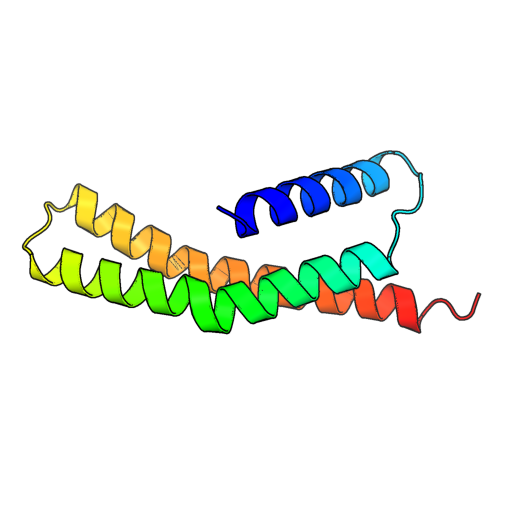217 1.00 91.75 85 HIS A O 1
ATOM 691 N N . GLY A 1 86 ? -1.760 -5.543 11.666 1.00 91.62 86 GLY A N 1
ATOM 692 C CA . GLY A 1 86 ? -1.414 -6.115 12.971 1.00 91.62 86 GLY A CA 1
ATOM 693 C C . GLY A 1 86 ? -1.531 -5.110 14.120 1.00 91.62 86 GLY A C 1
ATOM 694 O O . GLY A 1 86 ? -2.020 -5.458 15.195 1.00 91.62 86 GLY A O 1
ATOM 695 N N . ASP A 1 87 ? -1.137 -3.858 13.882 1.00 90.88 87 ASP A N 1
ATOM 696 C CA . ASP A 1 87 ? -1.278 -2.776 14.858 1.00 90.88 87 ASP A CA 1
ATOM 697 C C . ASP A 1 87 ? -2.768 -2.491 15.152 1.00 90.88 87 ASP A C 1
ATOM 699 O O . ASP A 1 87 ? -3.160 -2.414 16.317 1.00 90.88 87 ASP A O 1
ATOM 703 N N . ILE A 1 88 ? -3.617 -2.409 14.117 1.00 89.56 88 ILE A N 1
ATOM 704 C CA . ILE A 1 88 ? -5.070 -2.196 14.263 1.00 89.56 88 ILE A CA 1
ATOM 705 C C . ILE A 1 88 ? -5.733 -3.364 15.006 1.00 89.56 88 ILE A C 1
ATOM 707 O O . ILE A 1 88 ? -6.505 -3.138 15.936 1.00 89.56 88 ILE A O 1
ATOM 711 N N . GLU A 1 89 ? -5.397 -4.605 14.655 1.00 90.19 89 GLU A N 1
ATOM 712 C CA . GLU A 1 89 ? -5.906 -5.797 15.343 1.00 90.19 89 GLU A CA 1
ATOM 713 C C . GLU A 1 89 ? -5.493 -5.827 16.816 1.00 90.19 89 GLU A C 1
ATOM 715 O O . GLU A 1 89 ? -6.282 -6.203 17.679 1.00 90.19 89 GLU A O 1
ATOM 720 N N . THR A 1 90 ? -4.273 -5.399 17.138 1.00 90.31 90 THR A N 1
ATOM 721 C CA . THR A 1 90 ? -3.818 -5.314 18.532 1.00 90.31 90 THR A CA 1
ATOM 722 C C . THR A 1 90 ? -4.648 -4.301 19.320 1.00 90.31 90 THR A C 1
ATOM 724 O O . THR A 1 90 ? -5.007 -4.570 20.464 1.00 90.31 90 THR A O 1
ATOM 727 N N . ILE A 1 91 ? -4.998 -3.163 18.714 1.00 86.88 91 ILE A N 1
ATOM 728 C CA . ILE A 1 91 ? -5.857 -2.148 19.340 1.00 86.88 91 ILE A CA 1
ATOM 729 C C . ILE A 1 91 ? -7.276 -2.689 19.551 1.00 86.88 91 ILE A C 1
ATOM 731 O O . ILE A 1 91 ? -7.825 -2.553 20.642 1.00 86.88 91 ILE A O 1
ATOM 735 N N . LEU A 1 92 ? -7.858 -3.338 18.539 1.00 86.06 92 LEU A N 1
ATOM 736 C CA . LEU A 1 92 ? -9.209 -3.899 18.620 1.00 86.06 92 LEU A CA 1
ATOM 737 C C . LEU A 1 92 ? -9.314 -5.028 19.655 1.00 86.06 92 LEU A C 1
ATOM 739 O O . LEU A 1 92 ? -10.281 -5.073 20.408 1.00 86.06 92 LEU A O 1
ATOM 743 N N . ASN A 1 93 ? -8.313 -5.910 19.723 1.00 85.38 93 ASN A N 1
ATOM 744 C CA . ASN A 1 93 ? -8.303 -7.056 20.637 1.00 85.38 93 ASN A CA 1
ATOM 745 C C . ASN A 1 93 ? -7.795 -6.703 22.049 1.00 85.38 93 ASN A C 1
ATOM 747 O O . ASN A 1 93 ? -8.112 -7.400 23.012 1.00 85.38 93 ASN A O 1
ATOM 751 N N . GLY A 1 94 ? -6.997 -5.638 22.180 1.00 74.44 94 GLY A N 1
ATOM 752 C CA . GLY A 1 94 ? -6.509 -5.104 23.455 1.00 74.44 94 GLY A CA 1
ATOM 753 C C . GLY A 1 94 ? -7.515 -4.196 24.167 1.00 74.44 94 GLY A C 1
ATOM 754 O O . GLY A 1 94 ? -7.457 -4.074 25.388 1.00 74.44 94 GLY A O 1
ATOM 755 N N . ASN A 1 95 ? -8.477 -3.624 23.435 1.00 52.47 95 ASN A N 1
ATOM 756 C CA . ASN A 1 95 ? -9.634 -2.923 23.989 1.00 52.47 95 ASN A CA 1
ATOM 757 C C . ASN A 1 95 ? -10.732 -3.916 24.415 1.00 52.47 95 ASN A C 1
ATOM 759 O O . ASN A 1 95 ? -11.842 -3.921 23.889 1.00 52.47 95 ASN A O 1
ATOM 763 N N . VAL A 1 96 ? -10.438 -4.721 25.440 1.00 46.84 96 VAL A N 1
ATOM 764 C CA . VAL A 1 96 ? -11.419 -4.916 26.515 1.00 46.84 96 VAL A CA 1
ATOM 765 C C . VAL A 1 96 ? -11.280 -3.677 27.405 1.00 46.84 96 VAL A C 1
ATOM 767 O O . VAL A 1 96 ? -10.498 -3.679 28.354 1.00 46.84 96 VAL A O 1
ATOM 770 N N . LEU A 1 97 ? -11.951 -2.589 27.023 1.00 44.06 97 LEU A N 1
ATOM 771 C CA . LEU A 1 97 ? -12.221 -1.450 27.905 1.00 44.06 97 LEU A CA 1
ATOM 772 C C . LEU A 1 97 ? -13.624 -1.606 28.489 1.00 44.06 97 LEU A C 1
ATOM 774 O O . LEU A 1 97 ? -14.545 -1.920 27.701 1.00 44.06 97 LEU A O 1
#

Sequence (97 aa):
MRLARVMRVLEREVDLLGVGDGPDYPLLAAIVEYVRTYADAVHHPTEDKVFDRLLHKGLIPAERHVVYLNLGKHQEIIAHTRKLHGDIETILNGNVL